Protein AF-A0A3B9G7Q9-F1 (afdb_monomer_lite)

Secondary structure (DSSP, 8-state):
-HHHHHHHS-SSHHHHHHHHHHHHTT-SS--------SHHHHHHHHHHHHTS-HHHHHHHHHHHHHHHTTTSEEEHHHHHHHHHHHHHTT-PPPPPSSEEE----

Structure (mmCIF, N/CA/C/O backbone):
data_AF-A0A3B9G7Q9-F1
#
_entry.id   AF-A0A3B9G7Q9-F1
#
loop_
_atom_site.group_PDB
_atom_site.id
_atom_site.type_symbol
_atom_site.label_atom_id
_atom_site.label_alt_id
_atom_site.label_comp_id
_atom_site.label_asym_id
_atom_site.label_entity_id
_atom_site.label_seq_id
_atom_site.pdbx_PDB_ins_code
_atom_site.Cartn_x
_atom_site.Cartn_y
_atom_site.Cartn_z
_atom_site.occupancy
_atom_site.B_iso_or_equiv
_atom_site.auth_seq_id
_atom_site.auth_comp_id
_atom_site.auth_asym_id
_atom_site.auth_atom_id
_atom_site.pdbx_PDB_model_num
ATOM 1 N N . LEU A 1 1 ? -1.857 -6.886 -0.802 1.00 66.00 1 LEU A N 1
ATOM 2 C CA . LEU A 1 1 ? -1.469 -5.455 -0.863 1.00 66.00 1 LEU A CA 1
ATOM 3 C C . LEU A 1 1 ? 0.043 -5.275 -0.897 1.00 66.00 1 LEU A C 1
ATOM 5 O O . LEU A 1 1 ? 0.528 -5.007 -1.980 1.00 66.00 1 LEU A O 1
ATOM 9 N N . VAL A 1 2 ? 0.800 -5.491 0.192 1.00 69.56 2 VAL A N 1
ATOM 10 C CA . VAL A 1 2 ? 2.275 -5.321 0.151 1.00 69.56 2 VAL A CA 1
ATOM 11 C C . VAL A 1 2 ? 2.941 -6.245 -0.878 1.00 69.56 2 VAL A C 1
ATOM 13 O O . VAL A 1 2 ? 3.741 -5.755 -1.655 1.00 69.56 2 VAL A O 1
ATOM 16 N N . SER A 1 3 ? 2.557 -7.530 -0.971 1.00 74.62 3 SER A N 1
ATOM 17 C CA . SER A 1 3 ? 3.077 -8.429 -2.029 1.00 74.62 3 SER A CA 1
ATOM 18 C C . SER A 1 3 ? 2.811 -7.890 -3.433 1.00 74.62 3 SER A C 1
ATOM 20 O O . SER A 1 3 ? 3.718 -7.845 -4.250 1.00 74.62 3 SER A O 1
ATOM 22 N N . THR A 1 4 ? 1.583 -7.431 -3.684 1.00 75.00 4 THR A N 1
ATOM 23 C CA . THR A 1 4 ? 1.168 -6.871 -4.974 1.00 75.00 4 THR A CA 1
ATOM 24 C C . THR A 1 4 ? 1.956 -5.605 -5.309 1.00 75.00 4 THR A C 1
ATOM 26 O O . THR A 1 4 ? 2.417 -5.462 -6.429 1.00 75.00 4 THR A O 1
ATOM 29 N N . ALA A 1 5 ? 2.176 -4.718 -4.334 1.00 73.50 5 ALA A N 1
ATOM 30 C CA . ALA A 1 5 ? 3.009 -3.529 -4.511 1.00 73.50 5 ALA A CA 1
ATOM 31 C C . ALA A 1 5 ? 4.478 -3.895 -4.790 1.00 73.50 5 ALA A C 1
ATOM 33 O O . ALA A 1 5 ? 5.098 -3.298 -5.661 1.00 73.50 5 ALA A O 1
ATOM 34 N N . SER A 1 6 ? 5.013 -4.915 -4.108 1.00 79.19 6 SER A N 1
ATOM 35 C CA . SER A 1 6 ? 6.355 -5.443 -4.375 1.00 79.19 6 SER A CA 1
ATOM 36 C C . SER A 1 6 ? 6.487 -6.076 -5.760 1.00 79.19 6 SER A C 1
ATOM 38 O O . SER A 1 6 ? 7.575 -6.073 -6.312 1.00 79.19 6 SER A O 1
ATOM 40 N N . GLU A 1 7 ? 5.419 -6.664 -6.304 1.00 77.31 7 GLU A N 1
ATOM 41 C CA . GLU A 1 7 ? 5.413 -7.240 -7.656 1.00 77.31 7 GLU A CA 1
ATOM 42 C C . GLU A 1 7 ? 5.342 -6.168 -8.746 1.00 77.31 7 GLU A C 1
ATOM 44 O O . GLU A 1 7 ? 5.923 -6.364 -9.806 1.00 77.31 7 GLU A O 1
ATOM 49 N N . ILE A 1 8 ? 4.667 -5.045 -8.484 1.00 75.38 8 ILE A N 1
ATOM 50 C CA . ILE A 1 8 ? 4.555 -3.936 -9.441 1.00 75.38 8 ILE A CA 1
ATOM 51 C C . ILE A 1 8 ? 5.885 -3.174 -9.552 1.00 75.38 8 ILE A C 1
ATOM 53 O O . ILE A 1 8 ? 6.342 -2.940 -10.665 1.00 75.38 8 ILE A O 1
ATOM 57 N N . GLY A 1 9 ? 6.542 -2.878 -8.424 1.00 66.88 9 GLY A N 1
ATOM 58 C CA . GLY A 1 9 ? 7.801 -2.114 -8.403 1.00 66.88 9 GLY A CA 1
ATOM 59 C C . GLY A 1 9 ? 9.072 -2.930 -8.657 1.00 66.88 9 GLY A C 1
ATOM 60 O O . GLY A 1 9 ? 10.183 -2.421 -8.518 1.00 66.88 9 GLY A O 1
ATOM 61 N N . ALA A 1 10 ? 8.957 -4.220 -8.978 1.00 76.62 10 ALA A N 1
ATOM 62 C CA . ALA A 1 10 ? 10.111 -5.092 -9.157 1.00 76.62 10 ALA A CA 1
ATOM 63 C C . ALA A 1 10 ? 10.338 -5.472 -10.620 1.00 76.62 10 ALA A C 1
ATOM 65 O O . ALA A 1 10 ? 9.459 -6.003 -11.291 1.00 76.62 10 ALA A O 1
ATOM 66 N N . GLY A 1 11 ? 11.584 -5.322 -11.079 1.00 66.50 11 GLY A N 1
ATOM 67 C CA . GLY A 1 11 ? 11.999 -5.788 -12.404 1.00 66.50 11 GLY A CA 1
ATOM 68 C C . GLY A 1 11 ? 12.038 -7.317 -12.550 1.00 66.50 11 GLY A C 1
ATOM 69 O O . GLY A 1 11 ? 12.067 -7.822 -13.672 1.00 66.50 11 GLY A O 1
ATOM 70 N N . CYS A 1 12 ? 12.047 -8.074 -11.443 1.00 71.06 12 CYS A N 1
ATOM 71 C CA . CYS A 1 12 ? 12.009 -9.540 -11.440 1.00 71.06 12 CYS A CA 1
ATOM 72 C C . CYS A 1 12 ? 11.461 -10.133 -10.119 1.00 71.06 12 CYS A C 1
ATOM 74 O O . CYS A 1 12 ? 11.296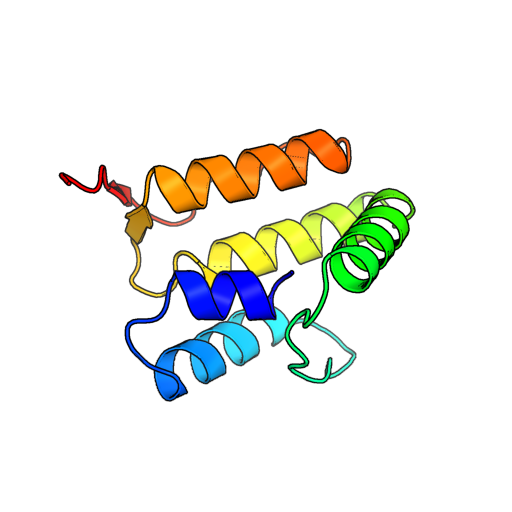 -9.436 -9.118 1.00 71.06 12 CYS A O 1
ATOM 76 N N . ALA A 1 13 ? 11.201 -11.448 -10.087 1.00 74.38 13 ALA A N 1
ATOM 77 C CA . ALA A 1 13 ? 10.601 -12.129 -8.930 1.00 74.38 13 ALA A CA 1
ATOM 78 C C . ALA A 1 13 ? 11.469 -12.098 -7.650 1.00 74.38 13 ALA A C 1
ATOM 80 O O . ALA A 1 13 ? 10.925 -11.974 -6.548 1.00 74.38 13 ALA A O 1
ATOM 81 N N . GLU A 1 14 ? 12.797 -12.180 -7.794 1.00 74.44 14 GLU A N 1
ATOM 82 C CA . GLU A 1 14 ? 13.767 -12.086 -6.687 1.00 74.44 14 GLU A CA 1
ATOM 83 C C . GLU A 1 14 ? 13.797 -10.675 -6.080 1.00 74.44 14 GLU A C 1
ATOM 85 O O . GLU A 1 14 ? 13.842 -10.500 -4.856 1.00 74.44 14 GLU A O 1
ATOM 90 N N . ASP A 1 15 ? 13.693 -9.656 -6.935 1.00 74.69 15 ASP A N 1
ATOM 91 C CA . ASP A 1 15 ? 13.595 -8.262 -6.514 1.00 74.69 15 ASP A CA 1
ATOM 92 C C . ASP A 1 15 ? 12.305 -8.001 -5.735 1.00 74.69 15 ASP A C 1
ATOM 94 O O . ASP A 1 15 ? 12.318 -7.355 -4.683 1.00 74.69 15 ASP A O 1
ATOM 98 N N . ALA A 1 16 ? 11.207 -8.586 -6.205 1.00 76.81 16 ALA A N 1
ATOM 99 C CA . ALA A 1 16 ? 9.908 -8.494 -5.566 1.00 76.81 16 ALA A CA 1
ATOM 100 C C . ALA A 1 16 ? 9.902 -9.177 -4.180 1.00 76.81 16 ALA A C 1
ATOM 102 O O . ALA A 1 16 ? 9.231 -8.722 -3.252 1.00 76.81 16 ALA A O 1
ATOM 103 N N . GLU A 1 17 ? 10.665 -10.263 -4.001 1.00 77.75 17 GLU A N 1
ATOM 104 C CA . GLU A 1 17 ? 10.782 -10.953 -2.705 1.00 77.75 17 GLU A CA 1
ATOM 105 C C . GLU A 1 17 ? 11.570 -10.136 -1.694 1.00 77.75 17 GLU A C 1
ATOM 107 O O . GLU A 1 17 ? 11.147 -9.967 -0.549 1.00 77.75 17 GLU A O 1
ATOM 112 N N . SER A 1 18 ? 12.686 -9.577 -2.143 1.00 76.56 18 SER A N 1
ATOM 113 C CA . SER A 1 18 ? 13.526 -8.721 -1.319 1.00 76.56 18 SER A CA 1
ATOM 114 C C . SER A 1 18 ? 12.775 -7.461 -0.875 1.00 76.56 18 SER A C 1
ATOM 116 O O . SER A 1 18 ? 12.799 -7.124 0.308 1.00 76.56 18 SER A O 1
ATOM 118 N N . ALA A 1 19 ? 12.035 -6.815 -1.786 1.00 77.50 19 ALA A N 1
ATOM 119 C CA . ALA A 1 19 ? 11.199 -5.653 -1.475 1.00 77.50 19 ALA A CA 1
ATOM 120 C C . ALA A 1 19 ? 10.132 -5.971 -0.418 1.00 77.50 19 ALA A C 1
ATOM 122 O O . ALA A 1 19 ? 9.930 -5.206 0.527 1.00 77.50 19 ALA A O 1
ATOM 123 N N . TYR A 1 20 ? 9.475 -7.127 -0.548 1.00 77.00 20 TYR A N 1
ATOM 124 C CA . TYR A 1 20 ? 8.478 -7.589 0.411 1.00 77.00 20 TYR A CA 1
ATOM 125 C C . TYR A 1 20 ? 9.083 -7.820 1.801 1.00 77.00 20 TYR A C 1
ATOM 127 O O . TYR A 1 20 ? 8.513 -7.400 2.813 1.00 77.00 20 TYR A O 1
ATOM 135 N N . LEU A 1 21 ? 10.247 -8.474 1.867 1.00 79.12 21 LEU A N 1
ATOM 136 C CA . LEU A 1 21 ? 10.933 -8.755 3.127 1.00 79.12 21 LEU A CA 1
ATOM 137 C C . LEU A 1 21 ? 11.408 -7.476 3.820 1.00 79.12 21 LEU A C 1
ATOM 139 O O . LEU A 1 21 ? 11.226 -7.351 5.029 1.00 79.12 21 LEU A O 1
ATOM 143 N N . GLU A 1 22 ? 11.964 -6.512 3.085 1.00 78.69 22 GLU A N 1
ATOM 144 C CA . GLU A 1 22 ? 12.374 -5.230 3.668 1.00 78.69 22 GLU A CA 1
ATOM 145 C C . GLU A 1 22 ? 11.174 -4.420 4.167 1.00 78.69 22 GLU A C 1
ATOM 147 O O . GLU A 1 22 ? 11.166 -3.975 5.317 1.00 78.69 22 GLU A O 1
ATOM 152 N N . ALA A 1 23 ? 10.118 -4.308 3.356 1.00 75.88 23 ALA A N 1
ATOM 153 C CA . ALA A 1 23 ? 8.900 -3.584 3.714 1.00 75.88 23 ALA A CA 1
ATOM 154 C C . ALA A 1 23 ? 8.180 -4.173 4.943 1.00 75.88 23 ALA A C 1
ATOM 156 O O . ALA A 1 23 ? 7.534 -3.443 5.698 1.00 75.88 23 ALA A O 1
ATOM 157 N N . THR A 1 24 ? 8.302 -5.485 5.171 1.00 76.56 24 THR A N 1
ATOM 158 C CA . THR A 1 24 ? 7.671 -6.193 6.299 1.00 76.56 24 THR A CA 1
ATOM 159 C C . THR A 1 24 ? 8.631 -6.523 7.448 1.00 76.56 24 THR A C 1
ATOM 161 O O . THR A 1 24 ? 8.190 -7.035 8.476 1.00 76.56 24 THR A O 1
ATOM 164 N N . SER A 1 25 ? 9.919 -6.171 7.344 1.00 74.88 25 SER A N 1
ATOM 165 C CA . SER A 1 25 ? 10.966 -6.475 8.341 1.00 74.88 25 SER A CA 1
ATOM 166 C C . SER A 1 25 ? 10.648 -5.940 9.747 1.00 74.88 25 SER A C 1
ATOM 168 O O . SER A 1 25 ? 10.998 -6.548 10.759 1.00 74.88 25 SER A O 1
ATOM 170 N N . GLY A 1 26 ? 9.912 -4.828 9.833 1.00 69.06 26 GLY A N 1
ATOM 171 C CA . GLY A 1 26 ? 9.469 -4.245 11.103 1.00 69.06 26 GLY A CA 1
ATOM 172 C C . GLY A 1 26 ? 8.261 -4.936 11.751 1.00 69.06 26 GLY A C 1
ATOM 173 O O . GLY A 1 26 ? 7.846 -4.533 12.841 1.00 69.06 26 GLY A O 1
ATOM 174 N N . TRP A 1 27 ? 7.649 -5.932 11.103 1.00 75.88 27 TRP A N 1
ATOM 175 C CA . TRP A 1 27 ? 6.421 -6.563 11.583 1.00 75.88 27 TRP A CA 1
ATOM 176 C C . TRP A 1 27 ? 6.720 -7.788 12.443 1.00 75.88 27 TRP A C 1
ATOM 178 O O . TRP A 1 27 ? 7.497 -8.672 12.098 1.00 75.88 27 TRP A O 1
ATOM 188 N N . LYS A 1 28 ? 6.052 -7.863 13.598 1.00 56.62 28 LYS A N 1
ATOM 189 C CA . LYS A 1 28 ? 6.213 -8.962 14.566 1.00 56.62 28 LYS A CA 1
ATOM 190 C C . LYS A 1 28 ? 5.695 -10.316 14.057 1.00 56.62 28 LYS A C 1
ATOM 192 O O . LYS A 1 28 ? 5.968 -11.338 14.678 1.00 56.62 28 LYS A O 1
ATOM 197 N N . VAL A 1 29 ? 4.931 -10.315 12.966 1.00 58.69 29 VAL A N 1
ATOM 198 C CA . VAL A 1 29 ? 4.355 -11.493 12.312 1.00 58.69 29 VAL A CA 1
ATOM 199 C C . VAL A 1 29 ? 4.943 -11.589 10.911 1.00 58.69 29 VAL A C 1
ATOM 201 O O . VAL A 1 29 ? 4.872 -10.627 10.150 1.00 58.69 29 VAL A O 1
ATOM 204 N N . ARG A 1 30 ? 5.480 -12.763 10.559 1.00 52.19 30 ARG A N 1
ATOM 205 C CA . ARG A 1 30 ? 5.792 -13.081 9.165 1.00 52.19 30 ARG A CA 1
ATOM 206 C C . ARG A 1 30 ? 4.484 -13.314 8.427 1.00 52.19 30 ARG A C 1
ATOM 208 O O . ARG A 1 30 ? 3.789 -14.289 8.702 1.00 52.19 30 ARG A O 1
ATOM 215 N N . LEU A 1 31 ? 4.143 -12.402 7.528 1.00 58.22 31 LEU A N 1
ATOM 216 C CA . LEU A 1 31 ? 3.046 -12.611 6.598 1.00 58.22 31 LEU A CA 1
ATOM 217 C C . LEU A 1 31 ? 3.557 -13.470 5.449 1.00 58.22 31 LEU A C 1
ATOM 219 O O . LEU A 1 31 ? 4.586 -13.158 4.847 1.00 58.22 31 LEU A O 1
ATOM 223 N N . ASP A 1 32 ? 2.837 -14.547 5.166 1.00 53.12 32 ASP A N 1
ATOM 224 C CA . ASP A 1 32 ? 3.067 -15.344 3.970 1.00 53.12 32 ASP A CA 1
ATOM 225 C C . ASP A 1 32 ? 2.875 -14.449 2.742 1.00 53.12 32 ASP A C 1
ATOM 227 O O . ASP A 1 32 ? 1.893 -13.703 2.661 1.00 53.12 32 ASP A O 1
ATOM 231 N N . ARG A 1 33 ? 3.837 -14.473 1.814 1.00 52.31 33 ARG A N 1
ATOM 232 C CA . ARG A 1 33 ? 3.814 -13.669 0.589 1.00 52.31 33 ARG A CA 1
ATOM 233 C C . ARG A 1 33 ? 2.833 -14.286 -0.411 1.00 52.31 33 ARG A C 1
ATOM 235 O O . ARG A 1 33 ? 3.203 -14.712 -1.500 1.00 52.31 33 ARG A O 1
ATOM 242 N N . LYS A 1 34 ? 1.565 -14.369 -0.022 1.00 56.31 34 LYS A N 1
ATOM 243 C CA . LYS A 1 34 ? 0.493 -14.791 -0.908 1.00 56.31 34 LYS A CA 1
ATOM 244 C C . LYS A 1 34 ? -0.059 -13.546 -1.592 1.00 56.31 34 LYS A C 1
ATOM 246 O O . LYS A 1 34 ? -0.708 -12.707 -0.963 1.00 56.31 34 LYS A O 1
ATOM 251 N N . GLY A 1 35 ? 0.262 -13.406 -2.875 1.00 56.38 35 GLY A N 1
ATOM 252 C CA . GLY A 1 35 ? -0.401 -12.452 -3.754 1.00 56.38 35 GLY A CA 1
ATOM 253 C C . GLY A 1 35 ? -1.911 -12.697 -3.769 1.00 56.38 35 GLY A C 1
ATOM 254 O O . GLY A 1 35 ? -2.397 -13.773 -3.415 1.00 56.38 35 GLY A O 1
ATOM 255 N N . VAL A 1 36 ? -2.660 -11.673 -4.153 1.00 60.25 36 VAL A N 1
ATOM 256 C CA . VAL A 1 36 ? -4.109 -11.786 -4.286 1.00 60.25 36 VAL A CA 1
ATOM 257 C C . VAL A 1 36 ? -4.399 -12.422 -5.641 1.00 60.25 36 VAL A C 1
ATOM 259 O O . VAL A 1 36 ? -3.946 -11.900 -6.655 1.00 60.25 36 VAL A O 1
ATOM 262 N N . SER A 1 37 ? -5.102 -13.555 -5.671 1.00 64.38 37 SER A N 1
ATOM 263 C CA . SER A 1 37 ? -5.299 -14.329 -6.905 1.00 64.38 37 SER A CA 1
ATOM 264 C C . SER A 1 37 ? -6.678 -14.135 -7.542 1.00 64.38 37 SER A C 1
ATOM 266 O O . SER A 1 37 ? -6.951 -14.681 -8.610 1.00 64.38 37 SER A O 1
ATOM 268 N N . SER A 1 38 ? -7.566 -13.357 -6.915 1.00 71.56 38 SER A N 1
ATOM 269 C CA . SER A 1 38 ? -8.919 -13.064 -7.406 1.00 71.56 38 SER A CA 1
ATOM 270 C C . SER A 1 38 ? -9.430 -11.707 -6.912 1.00 71.56 38 SER A C 1
ATOM 272 O O . SER A 1 38 ? -8.963 -11.200 -5.894 1.00 71.56 38 SER A O 1
ATOM 274 N N . HIS A 1 39 ? -10.406 -11.133 -7.624 1.00 71.25 39 HIS A N 1
ATOM 275 C CA . HIS A 1 39 ? -11.021 -9.845 -7.267 1.00 71.25 39 HIS A CA 1
ATOM 276 C C . HIS A 1 39 ? -11.684 -9.898 -5.880 1.00 71.25 39 HIS A C 1
ATOM 278 O O . HIS A 1 39 ? -11.464 -9.006 -5.072 1.00 71.25 39 HIS A O 1
ATOM 284 N N . ASP A 1 40 ? -12.386 -10.990 -5.556 1.00 74.31 40 ASP A N 1
ATOM 285 C CA . ASP A 1 40 ? -12.999 -11.193 -4.236 1.00 74.31 40 ASP A CA 1
ATOM 286 C C . ASP A 1 40 ? -11.968 -11.247 -3.094 1.00 74.31 40 ASP A C 1
ATOM 288 O O . ASP A 1 40 ? -12.200 -10.703 -2.016 1.00 74.31 40 ASP A O 1
ATOM 292 N N . GLU A 1 41 ? -10.799 -11.866 -3.317 1.00 71.81 41 GLU A N 1
ATOM 293 C CA . GLU A 1 41 ? -9.719 -11.861 -2.317 1.00 71.81 41 GLU A CA 1
ATOM 294 C C . GLU A 1 41 ? -9.139 -10.446 -2.132 1.00 71.81 41 GLU A C 1
ATOM 296 O O . GLU A 1 41 ? -8.636 -10.121 -1.052 1.00 71.81 41 GLU A O 1
ATOM 301 N N . LEU A 1 42 ? -9.197 -9.602 -3.171 1.00 70.19 42 LEU A N 1
ATOM 302 C CA . LEU A 1 42 ? -8.732 -8.217 -3.110 1.00 70.19 42 LEU A CA 1
ATOM 303 C C . LEU A 1 42 ? -9.708 -7.358 -2.319 1.00 70.19 42 LEU A C 1
ATOM 305 O O . LEU A 1 42 ? -9.273 -6.648 -1.413 1.00 70.19 42 LEU A O 1
ATOM 309 N N . ASP A 1 43 ? -11.000 -7.472 -2.618 1.00 75.25 43 ASP A N 1
ATOM 310 C CA . ASP A 1 43 ? -12.058 -6.773 -1.892 1.00 75.25 43 ASP A CA 1
ATOM 311 C C . ASP A 1 43 ? -12.055 -7.160 -0.411 1.00 75.25 43 ASP A C 1
ATOM 313 O O . ASP A 1 43 ? -12.023 -6.286 0.453 1.00 75.25 43 ASP A O 1
ATOM 317 N N . GLU A 1 44 ? -11.954 -8.452 -0.084 1.00 77.81 44 GLU A N 1
ATOM 318 C CA . GLU A 1 44 ? -11.902 -8.893 1.314 1.00 77.81 44 GLU A CA 1
ATOM 319 C C . GLU A 1 44 ? -10.652 -8.362 2.043 1.00 77.81 44 GLU A C 1
ATOM 321 O O . GLU A 1 44 ? -10.704 -7.991 3.223 1.00 77.81 44 GLU A O 1
ATOM 326 N N . ALA A 1 45 ? -9.510 -8.303 1.351 1.00 75.12 45 ALA A N 1
ATOM 327 C CA . ALA A 1 45 ? -8.292 -7.725 1.904 1.00 75.12 45 ALA A CA 1
ATOM 328 C C . ALA A 1 45 ? -8.437 -6.214 2.145 1.00 75.12 45 ALA A C 1
ATOM 330 O O . ALA A 1 45 ? -7.980 -5.724 3.181 1.00 75.12 45 ALA A O 1
ATOM 331 N N . LEU A 1 46 ? -9.077 -5.487 1.225 1.00 72.44 46 LEU A N 1
ATOM 332 C CA . LEU A 1 46 ? -9.346 -4.054 1.349 1.00 72.44 46 LEU A CA 1
ATOM 333 C C . LEU A 1 46 ? -10.351 -3.760 2.470 1.00 72.44 46 LEU A C 1
ATOM 335 O O . LEU A 1 46 ? -10.104 -2.855 3.265 1.00 72.44 46 LEU A O 1
ATOM 339 N N . ASP A 1 47 ? -11.402 -4.565 2.623 1.00 79.88 47 ASP A N 1
ATOM 340 C CA . ASP A 1 47 ? -12.377 -4.433 3.712 1.00 79.88 47 ASP A CA 1
ATOM 341 C C . ASP A 1 47 ? -11.733 -4.659 5.084 1.00 79.88 47 ASP A C 1
ATOM 343 O O . ASP A 1 47 ? -11.873 -3.846 6.004 1.00 79.88 47 ASP A O 1
ATOM 347 N N . LYS A 1 48 ? -10.944 -5.733 5.233 1.00 79.62 48 LYS A N 1
ATOM 348 C CA . LYS A 1 48 ? -10.176 -5.980 6.467 1.00 79.62 48 LYS A CA 1
ATOM 349 C C . LYS A 1 48 ? -9.213 -4.835 6.757 1.00 79.62 48 LYS A C 1
ATOM 351 O O . LYS A 1 48 ? -9.021 -4.457 7.915 1.00 79.62 48 LYS A O 1
ATOM 356 N N . PHE A 1 49 ? -8.621 -4.268 5.711 1.00 76.25 49 PHE A N 1
ATOM 357 C CA . PHE A 1 49 ? -7.704 -3.150 5.834 1.00 76.25 49 PHE A CA 1
ATOM 358 C C . PHE A 1 49 ? -8.419 -1.859 6.263 1.00 76.25 49 PHE A C 1
ATOM 360 O O . PHE A 1 49 ? -7.940 -1.147 7.152 1.00 76.25 49 PHE A O 1
ATOM 367 N N . ALA A 1 50 ? -9.608 -1.597 5.722 1.00 77.81 50 ALA A N 1
ATOM 368 C CA . ALA A 1 50 ? -10.460 -0.475 6.094 1.00 77.81 50 ALA A CA 1
ATOM 369 C C . ALA A 1 50 ? -10.959 -0.557 7.550 1.00 77.81 50 ALA A C 1
ATOM 371 O O . ALA A 1 50 ? -11.165 0.484 8.177 1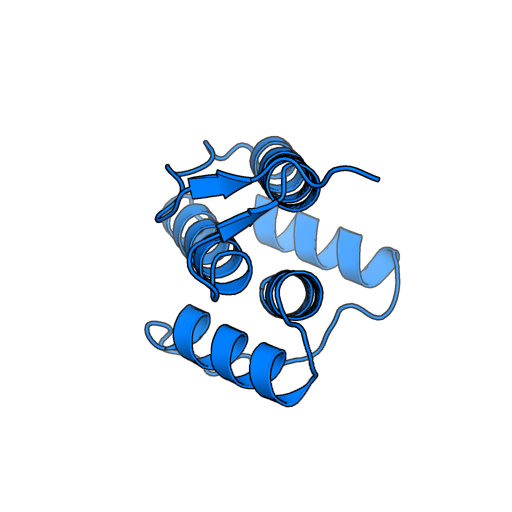.00 77.81 50 ALA A O 1
ATOM 372 N N . GLN A 1 51 ? -11.075 -1.754 8.128 1.00 83.38 51 GLN A N 1
ATOM 373 C CA . GLN A 1 51 ? -11.469 -1.950 9.532 1.00 83.38 51 GLN A CA 1
ATOM 374 C C . GLN A 1 51 ? -10.299 -1.895 10.531 1.00 83.38 51 GLN A C 1
ATOM 376 O O . GLN A 1 51 ? -10.510 -1.929 11.745 1.00 83.38 51 GLN A O 1
ATOM 381 N N . ALA A 1 52 ? -9.054 -1.809 10.056 1.00 83.38 52 ALA A N 1
ATOM 382 C CA . ALA A 1 52 ? -7.884 -1.788 10.925 1.00 83.38 52 ALA A CA 1
ATOM 383 C C . ALA A 1 52 ? -7.733 -0.459 11.692 1.00 83.38 52 ALA A 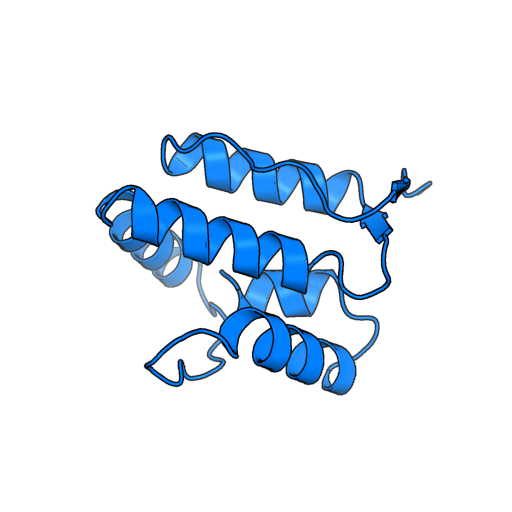C 1
ATOM 385 O O . ALA A 1 52 ? -8.154 0.611 11.245 1.00 83.38 52 ALA A O 1
ATOM 386 N N . SER A 1 53 ? -7.052 -0.503 12.841 1.00 85.19 53 SER A N 1
ATOM 387 C CA . SER A 1 53 ? -6.726 0.702 13.613 1.00 85.19 53 SER A CA 1
ATOM 388 C C . SER A 1 53 ? -5.914 1.703 12.773 1.00 85.19 53 SER A C 1
ATOM 390 O O . SER A 1 53 ? -5.069 1.278 11.983 1.00 85.19 53 SER A O 1
ATOM 392 N N . PRO A 1 54 ? -6.051 3.027 12.988 1.00 81.81 54 PRO A N 1
ATOM 393 C CA . PRO A 1 54 ? -5.351 4.047 12.194 1.00 81.81 54 PRO A CA 1
ATOM 394 C C . PRO A 1 54 ? -3.829 3.853 12.097 1.00 81.81 54 PRO A C 1
ATOM 396 O O . PRO A 1 54 ? -3.230 4.084 11.049 1.00 81.81 54 PRO A O 1
ATOM 399 N N . LEU A 1 55 ? -3.196 3.379 13.176 1.00 82.19 55 LEU A N 1
ATOM 400 C CA . LEU A 1 55 ? -1.767 3.050 13.189 1.00 82.19 55 LEU A CA 1
ATOM 401 C C . LEU A 1 55 ? -1.424 1.877 12.261 1.00 82.19 55 LEU A C 1
ATOM 403 O O . LEU A 1 55 ? -0.413 1.928 11.568 1.00 82.19 55 LEU A O 1
ATOM 407 N N . VAL A 1 56 ? -2.270 0.847 12.226 1.00 82.25 56 VAL A N 1
ATOM 408 C CA . VAL A 1 56 ? -2.089 -0.333 11.369 1.00 82.25 56 VAL A CA 1
ATOM 409 C C . VAL A 1 56 ? -2.302 0.047 9.906 1.00 82.25 56 VAL A C 1
ATOM 411 O O . VAL A 1 56 ? -1.473 -0.302 9.068 1.00 82.25 56 VAL A O 1
ATOM 414 N N . LYS A 1 57 ? -3.340 0.849 9.616 1.00 83.62 57 LYS A N 1
ATOM 415 C CA . LYS A 1 57 ? -3.568 1.441 8.288 1.00 83.62 57 LYS A CA 1
ATOM 416 C C . LYS A 1 57 ? -2.316 2.119 7.750 1.00 83.62 57 LYS A C 1
ATOM 418 O O . LYS A 1 57 ? -1.847 1.809 6.658 1.00 83.62 57 LYS A O 1
ATOM 423 N N . ARG A 1 58 ? -1.729 2.984 8.580 1.00 82.25 58 ARG A N 1
ATOM 424 C CA . ARG A 1 58 ? -0.510 3.719 8.248 1.00 82.25 58 ARG A CA 1
ATOM 425 C C . ARG A 1 58 ? 0.693 2.805 8.033 1.00 82.25 58 ARG A C 1
ATOM 427 O O . ARG A 1 58 ? 1.429 3.019 7.080 1.00 82.25 58 ARG A O 1
ATOM 434 N N . GLN A 1 59 ? 0.905 1.805 8.889 1.00 81.81 59 GLN A N 1
ATOM 435 C CA . GLN A 1 59 ? 2.046 0.892 8.752 1.00 81.81 59 GLN A CA 1
ATOM 436 C C . GLN A 1 59 ? 1.994 0.078 7.459 1.00 81.81 59 GLN A C 1
ATOM 438 O O . GLN A 1 59 ? 3.015 -0.060 6.794 1.00 81.81 59 GLN A O 1
ATOM 443 N N . ILE A 1 60 ? 0.817 -0.422 7.084 1.00 80.56 60 ILE A N 1
ATOM 444 C CA . ILE A 1 60 ? 0.642 -1.168 5.833 1.00 80.56 60 ILE A CA 1
ATOM 445 C C . ILE A 1 60 ? 0.833 -0.245 4.627 1.00 80.56 60 ILE A C 1
ATOM 447 O O . ILE A 1 60 ? 1.534 -0.623 3.698 1.00 80.56 60 ILE A O 1
ATOM 451 N N . LEU A 1 61 ? 0.283 0.976 4.652 1.00 82.56 61 LEU A N 1
ATOM 452 C CA . LEU A 1 61 ? 0.500 1.970 3.593 1.00 82.56 61 LEU A CA 1
ATOM 453 C C . LEU A 1 61 ? 1.981 2.310 3.406 1.00 82.56 61 LEU A C 1
ATOM 455 O O . LEU A 1 61 ? 2.462 2.336 2.279 1.00 82.56 61 LEU A O 1
ATOM 459 N N . VAL A 1 62 ? 2.708 2.529 4.504 1.00 83.19 62 VAL A N 1
ATOM 460 C CA . VAL A 1 62 ? 4.157 2.773 4.464 1.00 83.19 62 VAL A CA 1
ATOM 461 C C . VAL A 1 62 ? 4.889 1.571 3.872 1.00 83.19 62 VAL A C 1
ATOM 463 O O . VAL A 1 62 ? 5.721 1.760 2.997 1.00 83.19 62 VAL A O 1
ATOM 466 N N . ALA A 1 63 ? 4.541 0.347 4.273 1.00 80.94 63 ALA A N 1
ATOM 467 C CA . ALA A 1 63 ? 5.139 -0.857 3.703 1.00 80.94 63 ALA A CA 1
ATOM 468 C C . ALA A 1 63 ? 4.854 -0.994 2.196 1.00 80.94 63 ALA A C 1
ATOM 470 O O . ALA A 1 63 ? 5.762 -1.319 1.441 1.00 80.94 63 ALA A O 1
ATOM 471 N N . CYS A 1 64 ? 3.633 -0.696 1.734 1.00 79.75 64 CYS A N 1
ATOM 472 C CA . CYS A 1 64 ? 3.308 -0.686 0.304 1.00 79.75 64 CYS A CA 1
ATOM 473 C C . CYS A 1 64 ? 4.141 0.350 -0.463 1.00 79.75 64 CYS A C 1
ATOM 475 O O . CYS A 1 64 ? 4.654 0.042 -1.531 1.00 79.75 64 CYS A O 1
ATOM 477 N N . VAL A 1 65 ? 4.304 1.555 0.093 1.00 80.44 65 VAL A N 1
ATOM 478 C CA . VAL A 1 65 ? 5.133 2.613 -0.504 1.00 80.44 65 VAL A CA 1
ATOM 479 C C . VAL A 1 65 ? 6.600 2.195 -0.561 1.00 80.44 65 VAL A C 1
ATOM 481 O O . VAL A 1 65 ? 7.233 2.365 -1.591 1.00 80.44 65 VAL A O 1
ATOM 484 N N . THR A 1 66 ? 7.149 1.636 0.519 1.00 79.12 66 THR A N 1
ATOM 485 C CA . THR A 1 66 ? 8.538 1.152 0.559 1.00 79.12 66 THR A CA 1
ATOM 486 C C . THR A 1 66 ? 8.767 -0.003 -0.413 1.00 79.12 66 THR A C 1
ATOM 488 O O . THR A 1 66 ? 9.825 -0.081 -1.025 1.00 79.12 66 THR A O 1
ATOM 491 N N . ALA A 1 67 ? 7.778 -0.883 -0.562 1.00 76.19 67 ALA A N 1
ATOM 492 C CA . ALA A 1 67 ? 7.824 -1.990 -1.506 1.00 76.19 67 ALA A CA 1
ATOM 493 C C . ALA A 1 67 ? 7.782 -1.525 -2.967 1.00 76.19 67 ALA A C 1
ATOM 495 O O . ALA A 1 67 ? 8.520 -2.074 -3.777 1.00 76.19 67 ALA A O 1
ATOM 496 N N . ALA A 1 68 ? 6.932 -0.545 -3.287 1.00 75.69 68 ALA A N 1
ATOM 497 C CA . ALA A 1 68 ? 6.835 0.019 -4.630 1.00 75.69 68 ALA A CA 1
ATOM 498 C C . ALA A 1 68 ? 8.064 0.882 -4.965 1.00 75.69 68 ALA A C 1
ATOM 500 O O . ALA A 1 68 ? 8.654 0.727 -6.019 1.00 75.69 68 ALA A O 1
ATOM 501 N N . ALA A 1 69 ? 8.534 1.707 -4.021 1.00 73.94 69 ALA A N 1
ATOM 502 C CA . ALA A 1 69 ? 9.656 2.627 -4.225 1.00 73.94 69 ALA A CA 1
ATOM 503 C C . ALA A 1 69 ? 11.049 1.999 -4.027 1.00 73.94 69 ALA A C 1
ATOM 505 O O . ALA A 1 69 ? 11.990 2.669 -3.586 1.00 73.94 69 ALA A O 1
ATOM 506 N N . ARG A 1 70 ? 11.184 0.689 -4.253 1.00 69.69 70 ARG A N 1
ATOM 507 C CA . ARG A 1 70 ? 12.364 -0.081 -3.834 1.00 69.69 70 ARG A CA 1
ATOM 508 C C . ARG A 1 70 ? 13.630 0.288 -4.610 1.00 69.69 70 ARG A C 1
ATOM 510 O O . ARG A 1 70 ? 14.725 0.251 -4.055 1.00 69.69 70 ARG A O 1
ATOM 517 N N . ASP A 1 71 ? 13.493 0.668 -5.871 1.00 68.38 71 ASP A N 1
ATOM 518 C CA . ASP A 1 71 ? 14.578 1.177 -6.717 1.00 68.38 71 ASP A CA 1
ATOM 519 C C . ASP A 1 71 ? 14.883 2.674 -6.472 1.00 68.38 71 ASP A C 1
ATOM 521 O O . ASP A 1 71 ? 15.699 3.280 -7.171 1.00 68.38 71 ASP A O 1
ATOM 525 N N . GLY A 1 72 ? 14.258 3.272 -5.449 1.00 67.75 72 GLY A N 1
ATOM 526 C CA . GLY A 1 72 ? 14.367 4.691 -5.116 1.00 67.75 72 GLY A CA 1
ATOM 527 C C . GLY A 1 72 ? 13.490 5.593 -5.984 1.00 67.75 72 GLY A C 1
ATOM 528 O O . GLY A 1 72 ? 13.569 6.819 -5.855 1.00 67.75 72 GLY A O 1
ATOM 529 N N . LYS A 1 73 ? 12.659 5.004 -6.846 1.00 71.19 73 LYS A N 1
ATOM 530 C CA . LYS A 1 73 ? 11.761 5.684 -7.769 1.00 71.19 73 LYS A CA 1
ATOM 531 C C . LYS A 1 73 ? 10.342 5.181 -7.567 1.00 71.19 73 LYS A C 1
ATOM 533 O O . LYS A 1 73 ? 10.131 4.077 -7.098 1.00 71.19 73 LYS A O 1
ATOM 538 N N . LEU A 1 74 ? 9.359 6.014 -7.872 1.00 76.44 74 LEU A N 1
ATOM 539 C CA . LEU A 1 74 ? 7.961 5.597 -7.863 1.00 76.44 74 LEU A CA 1
ATOM 540 C C . LEU A 1 74 ? 7.307 6.102 -9.141 1.00 76.44 74 LEU A C 1
ATOM 542 O O . LEU A 1 74 ? 7.337 7.304 -9.408 1.00 76.44 74 LEU A O 1
ATOM 546 N N . SER A 1 75 ? 6.729 5.205 -9.927 1.00 78.25 75 SER A N 1
ATOM 547 C CA . SER A 1 75 ? 5.999 5.586 -11.134 1.00 78.25 75 SER A CA 1
ATOM 548 C C . SER A 1 75 ? 4.741 6.390 -10.794 1.00 78.25 75 SER A C 1
ATOM 550 O O . SER A 1 75 ? 4.135 6.220 -9.729 1.00 78.25 75 SER A O 1
ATOM 552 N N . SER A 1 76 ? 4.295 7.244 -11.717 1.00 79.44 76 SER A N 1
ATOM 553 C CA . SER A 1 76 ? 2.987 7.905 -11.635 1.00 79.44 76 SER A CA 1
ATOM 554 C C . SER A 1 76 ? 1.842 6.897 -11.466 1.00 79.44 76 SER A C 1
ATOM 556 O O . SER A 1 76 ? 0.948 7.131 -10.651 1.00 79.44 76 SER A O 1
ATOM 558 N N . GLY A 1 77 ? 1.903 5.746 -12.146 1.00 77.00 77 GLY A N 1
ATOM 559 C CA . GLY A 1 77 ? 0.902 4.682 -12.027 1.00 77.00 77 GLY A CA 1
ATOM 560 C C . GLY A 1 77 ? 0.893 4.019 -10.647 1.00 77.00 77 GLY A C 1
ATOM 561 O O . GLY A 1 77 ? -0.166 3.786 -10.063 1.00 77.00 77 GLY A O 1
ATOM 562 N N . GLU A 1 78 ? 2.070 3.777 -10.071 1.00 78.38 78 GLU A N 1
ATOM 563 C CA . GLU A 1 78 ? 2.206 3.223 -8.719 1.00 78.38 78 GLU A CA 1
ATOM 564 C C . GLU A 1 78 ? 1.740 4.211 -7.650 1.00 78.38 78 GLU A C 1
ATOM 566 O O . GLU A 1 78 ? 1.037 3.838 -6.706 1.00 78.38 78 GLU A O 1
ATOM 571 N N . ALA A 1 79 ? 2.094 5.488 -7.812 1.00 82.19 79 ALA A N 1
ATOM 572 C CA . ALA A 1 79 ? 1.647 6.563 -6.940 1.00 82.19 79 ALA A CA 1
ATOM 573 C C . ALA A 1 79 ? 0.119 6.712 -6.971 1.00 82.19 79 ALA A C 1
ATOM 575 O O . ALA A 1 79 ? -0.498 6.914 -5.921 1.00 82.19 79 ALA A O 1
ATOM 576 N N . GLU A 1 80 ? -0.498 6.583 -8.147 1.00 83.62 80 GLU A N 1
ATOM 577 C CA . GLU A 1 80 ? -1.949 6.64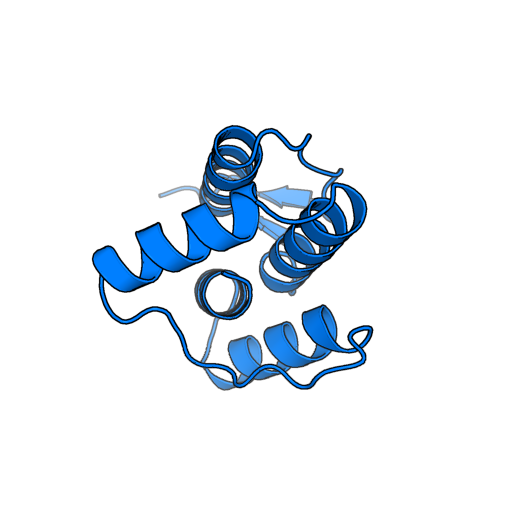7 -8.309 1.00 83.62 80 GLU A CA 1
ATOM 578 C C . GLU A 1 80 ? -2.638 5.437 -7.669 1.00 83.62 80 GLU A C 1
ATOM 580 O O . GLU A 1 80 ? -3.559 5.617 -6.873 1.00 83.62 80 GLU A O 1
ATOM 585 N N . LEU A 1 81 ? -2.119 4.223 -7.884 1.00 82.19 81 LEU A N 1
ATOM 586 C CA . LEU A 1 81 ? -2.615 3.015 -7.221 1.00 82.19 81 LEU A CA 1
ATOM 587 C C . LEU A 1 81 ? -2.563 3.142 -5.690 1.00 82.19 81 LEU A C 1
ATOM 589 O O . LEU A 1 81 ? -3.537 2.843 -4.994 1.00 82.19 81 LEU A O 1
ATOM 593 N N . LEU A 1 82 ? -1.438 3.615 -5.149 1.00 82.12 82 LEU A N 1
ATOM 594 C CA . LEU A 1 82 ? -1.276 3.839 -3.712 1.00 82.12 82 LEU A CA 1
ATOM 595 C C . LEU A 1 82 ? -2.259 4.893 -3.195 1.00 82.12 82 LEU A C 1
ATOM 597 O O . LEU A 1 82 ? -2.815 4.728 -2.106 1.00 82.12 82 LEU A O 1
ATOM 601 N N . ARG A 1 83 ? -2.512 5.947 -3.977 1.00 81.88 83 ARG A N 1
ATOM 602 C CA . ARG A 1 83 ? -3.502 6.975 -3.652 1.00 81.88 83 ARG A CA 1
ATOM 603 C C . ARG A 1 83 ? -4.915 6.405 -3.622 1.00 81.88 83 ARG A C 1
ATOM 605 O O . ARG A 1 83 ? -5.626 6.659 -2.657 1.00 81.88 83 ARG A O 1
ATOM 612 N N . THR A 1 84 ? -5.293 5.576 -4.593 1.00 85.19 84 THR A N 1
ATOM 613 C CA . THR A 1 84 ? -6.591 4.885 -4.620 1.00 85.19 84 THR A CA 1
ATOM 614 C C . THR A 1 84 ? -6.781 3.984 -3.401 1.00 85.19 84 THR A C 1
ATOM 616 O O . THR A 1 84 ? -7.851 3.986 -2.789 1.00 85.19 84 THR A O 1
ATOM 619 N N . ILE A 1 85 ? -5.741 3.245 -3.000 1.00 81.81 85 ILE A N 1
ATOM 620 C CA . ILE A 1 85 ? -5.770 2.430 -1.777 1.00 81.81 85 ILE A CA 1
ATOM 621 C C . ILE A 1 85 ? -5.947 3.324 -0.542 1.00 81.81 85 ILE A C 1
ATOM 623 O O . ILE A 1 85 ? -6.769 3.017 0.320 1.00 81.81 85 ILE A O 1
ATOM 627 N N . ALA A 1 86 ? -5.201 4.430 -0.454 1.00 84.62 86 ALA A N 1
ATOM 628 C CA . ALA A 1 86 ?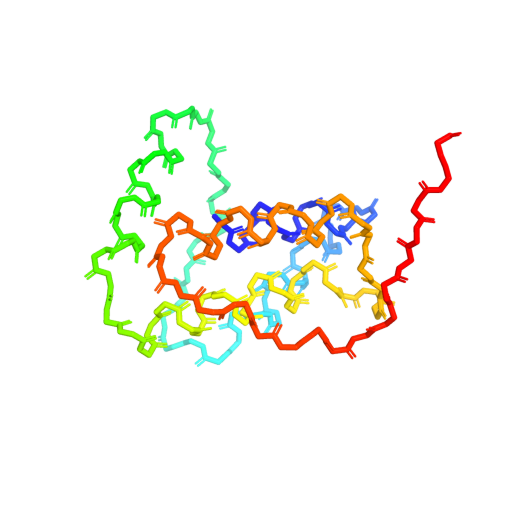 -5.263 5.377 0.659 1.00 84.62 86 ALA A CA 1
ATOM 629 C C . ALA A 1 86 ? -6.660 6.015 0.807 1.00 84.62 86 ALA A C 1
ATOM 631 O O . ALA A 1 86 ? -7.207 6.044 1.915 1.00 84.62 86 ALA A O 1
ATOM 632 N N . ASP A 1 87 ? -7.260 6.438 -0.310 1.00 84.19 87 ASP A N 1
ATOM 633 C CA . ASP A 1 87 ? -8.633 6.949 -0.378 1.00 84.19 87 ASP A CA 1
ATOM 634 C C . ASP A 1 87 ? -9.651 5.885 0.059 1.00 84.19 87 ASP A C 1
ATOM 636 O O . ASP A 1 87 ? -10.495 6.154 0.915 1.00 84.19 87 ASP A O 1
ATOM 640 N N . SER A 1 88 ? -9.514 4.647 -0.431 1.00 80.44 88 SER A N 1
ATOM 641 C CA . SER A 1 88 ? -10.436 3.543 -0.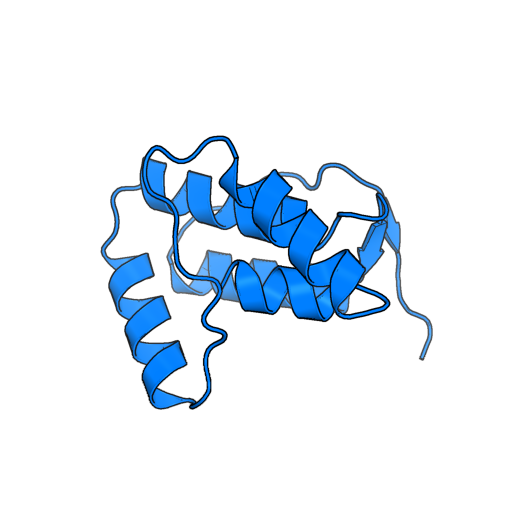111 1.00 80.44 88 SER A CA 1
ATOM 642 C C . SER A 1 88 ? -10.470 3.215 1.384 1.00 80.44 88 SER A C 1
ATOM 644 O O . SER A 1 88 ? -11.520 2.884 1.931 1.00 80.44 88 SER A O 1
ATOM 646 N N . ILE A 1 89 ? -9.334 3.336 2.080 1.00 78.81 89 ILE A N 1
ATOM 647 C CA . ILE A 1 89 ? -9.254 3.052 3.521 1.00 78.81 89 ILE A CA 1
ATOM 648 C C . ILE A 1 89 ? -9.430 4.288 4.414 1.00 78.81 89 ILE A C 1
ATOM 650 O O . ILE A 1 89 ? -9.350 4.162 5.646 1.00 78.81 89 ILE A O 1
ATOM 654 N N . GLY A 1 90 ? -9.632 5.470 3.823 1.00 81.31 90 GLY A N 1
ATOM 655 C CA . GLY A 1 90 ? -9.771 6.740 4.534 1.00 81.31 90 GLY A CA 1
ATOM 656 C C . GLY A 1 90 ? -8.518 7.142 5.319 1.00 81.31 90 GLY A C 1
ATOM 657 O O . GLY A 1 90 ? -8.626 7.659 6.433 1.00 81.31 90 GLY A O 1
ATOM 658 N N . CYS A 1 91 ? -7.324 6.852 4.795 1.00 79.00 91 CYS A N 1
ATOM 659 C CA . CYS A 1 91 ? -6.051 7.192 5.430 1.00 79.00 91 CYS A CA 1
ATOM 660 C C . CYS A 1 91 ? -5.258 8.138 4.520 1.00 79.00 91 CYS A C 1
ATOM 662 O O . CYS A 1 91 ? -5.148 7.865 3.330 1.00 79.00 91 CYS A O 1
ATOM 664 N N . PRO A 1 92 ? -4.678 9.237 5.034 1.00 78.81 92 PRO A N 1
ATOM 665 C CA . PRO A 1 92 ? -3.861 10.113 4.205 1.00 78.81 92 PRO A CA 1
ATOM 666 C C . PRO A 1 92 ? -2.614 9.376 3.707 1.00 78.81 92 PRO A C 1
ATOM 668 O O . PRO A 1 92 ? -1.908 8.729 4.489 1.00 78.81 92 PRO A O 1
ATOM 671 N N . LEU A 1 93 ? -2.330 9.517 2.412 1.00 79.56 93 LEU A N 1
ATOM 672 C CA . LEU A 1 93 ? -1.143 8.943 1.792 1.00 79.56 93 LEU A CA 1
ATOM 673 C C . LEU A 1 93 ? 0.124 9.576 2.408 1.00 79.56 93 LEU A C 1
ATOM 675 O O . LEU A 1 93 ? 0.224 10.807 2.459 1.00 79.56 93 LEU A O 1
ATOM 679 N N . PRO A 1 94 ? 1.071 8.776 2.935 1.00 71.00 94 PRO A N 1
ATOM 680 C CA . PRO A 1 94 ? 2.319 9.304 3.474 1.00 71.00 94 PRO A CA 1
ATOM 681 C C . PRO A 1 94 ? 3.212 9.867 2.351 1.00 71.00 94 PRO A C 1
ATOM 683 O O . PRO A 1 94 ? 3.057 9.472 1.197 1.00 71.00 94 PRO A O 1
ATOM 686 N N . PRO A 1 95 ? 4.157 10.775 2.670 1.00 73.31 95 PRO A N 1
ATOM 687 C CA . PRO A 1 95 ? 5.116 11.270 1.688 1.00 73.31 95 PRO A CA 1
ATOM 688 C C . PRO A 1 95 ? 5.979 10.122 1.156 1.00 73.31 95 PRO A C 1
ATOM 690 O O . PRO A 1 95 ? 6.390 9.243 1.920 1.00 73.31 95 PRO A O 1
ATOM 693 N N . PHE A 1 96 ? 6.253 10.142 -0.145 1.00 72.25 96 PHE A N 1
ATOM 694 C CA . PHE A 1 96 ? 7.072 9.123 -0.787 1.00 72.25 96 PHE A CA 1
ATOM 695 C C . PHE A 1 96 ? 8.557 9.316 -0.436 1.00 72.25 96 PHE A C 1
ATOM 697 O O . PHE A 1 96 ? 9.025 10.454 -0.372 1.00 72.25 96 PHE A O 1
ATOM 704 N N . PRO A 1 97 ? 9.310 8.229 -0.200 1.00 61.22 97 PRO A N 1
ATOM 705 C CA . PRO A 1 97 ? 10.724 8.299 0.160 1.00 61.22 97 PRO A CA 1
ATOM 706 C C . PRO A 1 97 ? 11.677 8.599 -1.019 1.00 61.22 97 PRO A C 1
ATOM 708 O O . PRO A 1 97 ? 12.881 8.669 -0.785 1.00 61.22 97 PRO A O 1
ATOM 711 N N . GLY A 1 98 ? 11.180 8.788 -2.251 1.00 63.59 98 GLY A N 1
ATOM 712 C CA . GLY A 1 98 ? 11.992 8.939 -3.471 1.00 63.59 98 GLY A CA 1
ATOM 713 C C . GLY A 1 98 ? 11.391 9.879 -4.528 1.00 63.59 98 GLY A C 1
ATOM 714 O O . GLY A 1 98 ? 10.396 10.559 -4.273 1.00 63.59 98 GLY A O 1
ATOM 715 N N . GLU A 1 99 ? 12.018 9.934 -5.708 1.00 59.78 99 GLU A N 1
ATOM 716 C CA . GLU A 1 99 ? 11.573 10.761 -6.840 1.00 59.78 99 GLU A CA 1
ATOM 717 C C . GLU A 1 99 ? 10.414 10.072 -7.574 1.00 59.78 99 GLU A C 1
ATOM 719 O O . GLU A 1 99 ? 10.515 8.905 -7.958 1.00 59.78 99 GLU A O 1
ATOM 724 N N . VAL A 1 100 ? 9.297 10.786 -7.748 1.00 59.84 100 VAL A N 1
ATOM 725 C CA . VAL A 1 100 ? 8.206 10.324 -8.613 1.00 59.84 100 VAL A CA 1
ATOM 726 C C . VAL A 1 100 ? 8.630 10.522 -10.062 1.00 59.84 100 VAL A C 1
ATOM 728 O O . VAL A 1 100 ? 8.841 11.653 -10.497 1.00 59.84 100 VAL A O 1
ATOM 731 N N . VAL A 1 101 ? 8.789 9.425 -10.790 1.00 62.56 101 VAL A N 1
ATOM 732 C CA . VAL A 1 101 ? 9.136 9.425 -12.214 1.00 62.56 101 VAL A CA 1
ATOM 733 C C . VAL A 1 101 ? 7.865 9.227 -13.023 1.00 62.56 101 VAL A C 1
ATOM 735 O O . VAL A 1 101 ? 7.101 8.294 -12.789 1.00 62.56 101 VAL A O 1
ATOM 738 N N . GLU A 1 102 ? 7.624 10.115 -13.980 1.00 53.38 102 GLU A N 1
ATOM 739 C CA . GLU A 1 102 ? 6.589 9.906 -14.987 1.00 53.38 102 GLU A CA 1
ATOM 740 C C . GLU A 1 102 ? 7.093 8.821 -15.948 1.00 53.38 102 GLU A C 1
ATOM 742 O O . GLU A 1 102 ? 8.104 9.013 -16.625 1.00 53.38 102 GLU A O 1
ATOM 747 N N . GLU A 1 103 ? 6.441 7.656 -15.976 1.00 50.81 103 GLU A N 1
ATOM 748 C CA . GLU A 1 103 ? 6.690 6.679 -17.038 1.00 50.81 103 GLU A CA 1
ATOM 749 C C . GLU A 1 103 ? 6.149 7.252 -18.358 1.00 50.81 103 GLU A C 1
ATOM 751 O O . GLU A 1 103 ? 4.938 7.399 -18.535 1.00 50.81 103 GLU A O 1
ATOM 756 N N . GLU A 1 104 ? 7.048 7.614 -19.280 1.00 40.25 104 GLU A N 1
ATOM 757 C CA . GLU A 1 104 ? 6.687 7.842 -20.682 1.00 40.25 104 GLU A CA 1
ATOM 758 C C . GLU A 1 104 ? 6.341 6.486 -21.323 1.00 40.25 104 GLU A C 1
ATOM 760 O O . GLU A 1 104 ? 7.170 5.575 -21.345 1.00 40.25 104 GLU A O 1
ATOM 765 N N . ILE A 1 105 ? 5.095 6.370 -21.796 1.00 40.72 105 ILE A N 1
ATOM 766 C CA . ILE A 1 105 ? 4.511 5.201 -22.481 1.00 40.72 105 ILE A CA 1
ATOM 767 C C . ILE A 1 105 ? 5.105 5.040 -23.884 1.00 40.72 105 ILE A C 1
ATOM 769 O O . ILE A 1 105 ? 5.138 6.053 -24.623 1.00 40.72 105 ILE A O 1
#

Foldseek 3Di:
DLLVLLVQQDPDPVSSVVLSCVLCVPPPDDDDSDDQPDPVSVVVVLVVLLPDDLVSVVSVLSSSLSSNCVVQEHEPVSVVVSVVSCVSSVHDRDDHRHYYDYDDD

Sequence (105 aa):
LVSTASEIGAGCAEDAESAYLEATSGWKVRLDRKGVSSHDELDEALDKFAQASPLVKRQILVACVTAAARDGKLSSGEAELLRTIADSIGCPLPPFPGEVVEEEI

Radius of gyration: 13.01 Å; chains: 1; bounding box: 28×27×37 Å

pLDDT: mean 73.26, std 9.65, range [40.25, 85.19]